Protein AF-A0A2D4KQQ1-F1 (afdb_monomer)

Solvent-accessible surface area (backbone atoms only — not comparable to full-atom values): 7089 Å² total; per-residue (Å²): 91,77,57,94,95,34,86,46,86,86,85,84,66,97,45,73,68,59,48,52,53,48,38,74,73,41,46,71,37,55,81,43,93,97,39,69,66,37,82,67,79,88,71,91,66,92,73,86,88,67,79,32,45,43,100,89,36,70,47,92,88,50,84,85,46,48,61,49,103,79,64,75,80,72,52,74,71,58,60,58,53,66,69,60,68,78,71,78,80,75,80,78,90,75,83,89,80,87,83,88,133

Radius of gyration: 23.88 Å; Cα contacts (8 Å, |Δi|>4): 62; chains: 1; bounding box: 63×69×38 Å

Foldseek 3Di:
DADPNDDDDDDDDPDVVVLVVCCVVQQQHAPDVPDRGDHDDDDPDPDDDDQADEPRDHDPVCPQHHNDPPDDRCPPVNVVVVVPVVPPPDDDPDDDDDDDD

Organism: NCBI:txid1970185

Sequence (101 aa):
FTKNNQFQALLQYGDPVNAQQAKLALDGQNIYNACCTLRIDFSKLVNLNVKYNNDKSRDYTRPDLPSGDGQPALDPAIAAAFAKETSLLGLPVAAVPGALS

Secondary structure (DSSP, 8-state):
-EETTEE------SSHHHHHHHHHHHTT-EEETTEEE------S-SS------BTTB--SS-TTS-SSTT-----HHHHHHHTTTT-------PPP-----

Mean predicted aligned error: 13.95 Å

InterPro domains:
  IPR012677 Nucleotide-binding alpha-beta plait domain superfamily [G3DSA:3.30.70.330] (1-70)
  IPR035979 RNA-b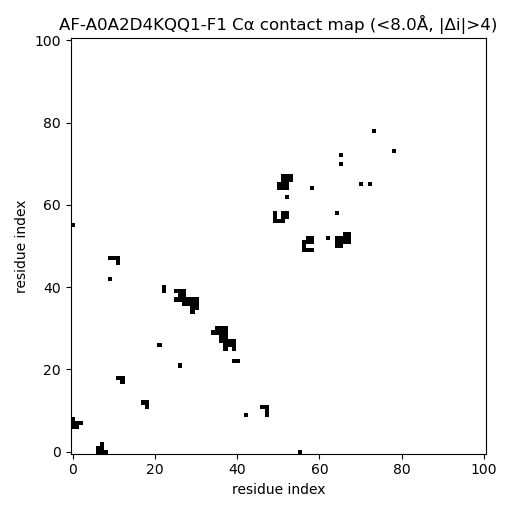inding domain superfamily [SSF54928] (2-67)

Nearest PDB structures (foldseek):
  3zzy-assembly2_B  TM=9.909E-01  e=9.561E-08  Homo sapiens

Structure (mmCIF, N/CA/C/O backbone):
data_AF-A0A2D4KQQ1-F1
#
_entry.id   AF-A0A2D4KQQ1-F1
#
loop_
_atom_site.group_PDB
_atom_site.id
_atom_site.type_symbol
_atom_site.label_atom_id
_atom_site.label_alt_id
_atom_site.label_comp_id
_atom_site.label_asym_id
_atom_site.label_entity_id
_atom_site.label_seq_id
_atom_site.pdbx_PDB_ins_code
_atom_site.Cartn_x
_atom_site.Cartn_y
_atom_site.Cartn_z
_atom_site.occupancy
_atom_site.B_iso_or_equiv
_atom_site.auth_seq_id
_atom_site.auth_comp_id
_atom_site.auth_asym_id
_atom_site.auth_atom_id
_atom_site.pdbx_PDB_model_num
ATOM 1 N N . PHE A 1 1 ? 5.886 6.978 -0.541 1.00 89.75 1 PHE A N 1
ATOM 2 C CA . PHE A 1 1 ? 6.099 8.432 -0.728 1.00 89.75 1 PHE A CA 1
ATOM 3 C C . PHE A 1 1 ? 5.588 9.166 0.502 1.00 89.75 1 PHE A C 1
ATOM 5 O O . PHE A 1 1 ? 4.752 8.622 1.209 1.00 89.75 1 PHE A O 1
ATOM 12 N N . THR A 1 2 ? 6.078 10.374 0.775 1.00 91.75 2 THR A N 1
ATOM 13 C CA . THR A 1 2 ? 5.585 11.175 1.906 1.00 91.75 2 THR A CA 1
ATOM 14 C C . THR A 1 2 ? 4.679 12.274 1.382 1.00 91.75 2 THR A C 1
ATOM 16 O O . THR A 1 2 ? 5.059 12.998 0.464 1.00 91.75 2 THR A O 1
ATOM 19 N N . LYS A 1 3 ? 3.480 12.398 1.944 1.00 91.69 3 LYS A N 1
ATOM 20 C CA . LYS A 1 3 ? 2.534 13.469 1.617 1.00 91.69 3 LYS A CA 1
ATOM 21 C C . LYS A 1 3 ? 1.791 13.873 2.887 1.00 91.69 3 LYS A C 1
ATOM 23 O O . LYS A 1 3 ? 1.428 13.010 3.680 1.00 91.69 3 LYS A O 1
ATOM 28 N N . ASN A 1 4 ? 1.611 15.179 3.095 1.00 92.00 4 ASN A N 1
ATOM 29 C CA . ASN A 1 4 ? 1.020 15.752 4.314 1.00 92.00 4 ASN A CA 1
ATOM 30 C C . ASN A 1 4 ? 1.694 15.248 5.607 1.00 92.00 4 ASN A C 1
ATOM 32 O O . ASN A 1 4 ? 1.015 14.878 6.557 1.00 92.00 4 ASN A O 1
ATOM 36 N N . ASN A 1 5 ? 3.029 15.159 5.613 1.00 92.31 5 ASN A N 1
ATOM 37 C CA . ASN A 1 5 ? 3.822 14.601 6.719 1.00 92.31 5 ASN A CA 1
ATOM 38 C C . ASN A 1 5 ? 3.473 13.149 7.109 1.00 92.31 5 ASN A C 1
ATOM 40 O O . ASN A 1 5 ? 3.829 12.700 8.194 1.00 92.31 5 ASN A O 1
ATOM 44 N N . GLN A 1 6 ? 2.832 12.390 6.217 1.00 93.38 6 GLN A N 1
ATOM 45 C CA . GLN A 1 6 ? 2.520 10.978 6.421 1.00 93.38 6 GLN A CA 1
ATOM 46 C C . GLN A 1 6 ? 3.215 10.104 5.384 1.00 93.38 6 GLN A C 1
ATOM 48 O O . GLN A 1 6 ? 3.305 10.462 4.205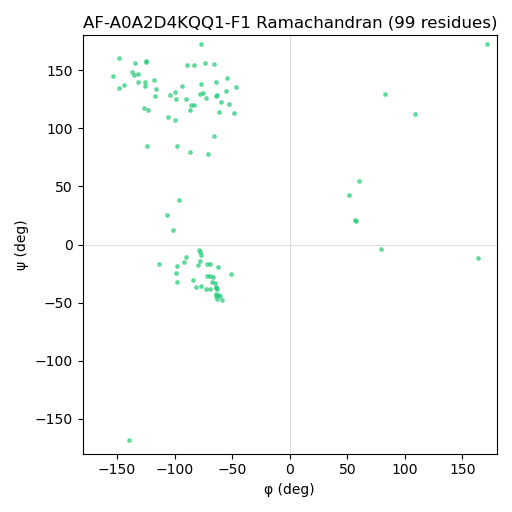 1.00 93.38 6 GLN A O 1
ATOM 53 N N . PHE A 1 7 ? 3.684 8.939 5.830 1.00 95.25 7 PHE A N 1
ATOM 54 C CA . PHE A 1 7 ? 4.151 7.888 4.940 1.00 95.25 7 PHE A CA 1
ATOM 55 C C . PHE A 1 7 ? 2.953 7.238 4.248 1.00 95.25 7 PHE A C 1
ATOM 57 O O . PHE A 1 7 ? 2.007 6.804 4.898 1.00 95.25 7 PHE A O 1
ATOM 64 N N . GLN A 1 8 ? 2.999 7.192 2.922 1.00 96.19 8 GLN A N 1
ATOM 65 C CA . GLN A 1 8 ? 1.935 6.664 2.079 1.00 96.19 8 GLN A CA 1
ATOM 66 C C . GLN A 1 8 ? 2.518 5.702 1.047 1.00 96.19 8 GLN A C 1
ATOM 68 O O . GLN A 1 8 ? 3.633 5.888 0.542 1.00 96.19 8 GLN A O 1
ATOM 73 N N . ALA A 1 9 ? 1.739 4.687 0.699 1.00 96.31 9 ALA A N 1
ATOM 74 C CA . ALA A 1 9 ? 2.076 3.709 -0.319 1.00 96.31 9 ALA A CA 1
ATOM 75 C C . ALA A 1 9 ? 0.874 3.480 -1.237 1.00 96.31 9 ALA A C 1
ATOM 77 O O . ALA A 1 9 ? -0.271 3.720 -0.860 1.00 96.31 9 ALA A O 1
ATOM 78 N N . LEU A 1 10 ? 1.158 3.025 -2.452 1.00 97.12 10 LEU A N 1
ATOM 79 C CA . LEU A 1 10 ? 0.160 2.505 -3.375 1.00 97.12 10 LEU A CA 1
ATOM 80 C C . LEU A 1 10 ? 0.479 1.032 -3.600 1.00 97.12 10 LEU A C 1
ATOM 82 O O . LEU A 1 10 ? 1.637 0.684 -3.824 1.00 97.12 10 LEU A O 1
ATOM 86 N N . LEU A 1 11 ? -0.546 0.192 -3.535 1.00 96.81 11 LEU A N 1
ATOM 87 C CA . LEU A 1 11 ? -0.456 -1.242 -3.774 1.00 96.81 11 LEU A CA 1
ATOM 88 C C . LEU A 1 11 ? -1.572 -1.638 -4.738 1.00 96.81 11 LEU A C 1
ATOM 90 O O . LEU A 1 11 ? -2.691 -1.135 -4.630 1.00 96.81 11 LEU A O 1
ATOM 94 N N . GLN A 1 12 ? -1.259 -2.524 -5.678 1.00 96.75 12 GLN A N 1
ATOM 95 C CA . GLN A 1 12 ? -2.211 -3.051 -6.648 1.00 96.75 12 GLN A CA 1
ATOM 96 C C . GLN A 1 12 ? -2.353 -4.559 -6.451 1.00 96.75 12 GLN A C 1
ATOM 98 O O . GLN A 1 12 ? -1.358 -5.279 -6.414 1.00 96.75 12 GLN A O 1
ATOM 103 N N . TYR A 1 13 ? -3.596 -5.018 -6.320 1.00 96.81 13 TYR A N 1
ATOM 104 C CA . TYR A 1 13 ? -3.941 -6.438 -6.339 1.00 96.81 13 TYR A CA 1
ATOM 105 C C . TYR A 1 13 ? -4.228 -6.892 -7.772 1.00 96.81 13 TYR A C 1
ATOM 107 O O . TYR A 1 13 ? -4.649 -6.085 -8.600 1.00 96.81 13 TYR A O 1
ATOM 115 N N . GLY A 1 14 ? -4.044 -8.189 -8.040 1.00 94.44 14 GLY A N 1
ATOM 116 C CA . GLY A 1 14 ? -4.468 -8.799 -9.305 1.00 94.44 14 GLY A CA 1
ATOM 117 C C . GLY A 1 14 ? -5.988 -8.785 -9.486 1.00 94.44 14 GLY A C 1
ATOM 118 O O . GLY A 1 14 ? -6.468 -8.568 -10.593 1.00 94.44 14 GLY A O 1
ATOM 119 N N . ASP A 1 15 ? -6.731 -8.910 -8.380 1.00 94.75 15 ASP A N 1
ATOM 120 C CA . ASP A 1 15 ? -8.193 -8.953 -8.371 1.00 94.75 15 ASP A CA 1
ATOM 121 C C . ASP A 1 15 ? -8.794 -7.897 -7.430 1.00 94.75 15 ASP A C 1
ATOM 123 O O . ASP A 1 15 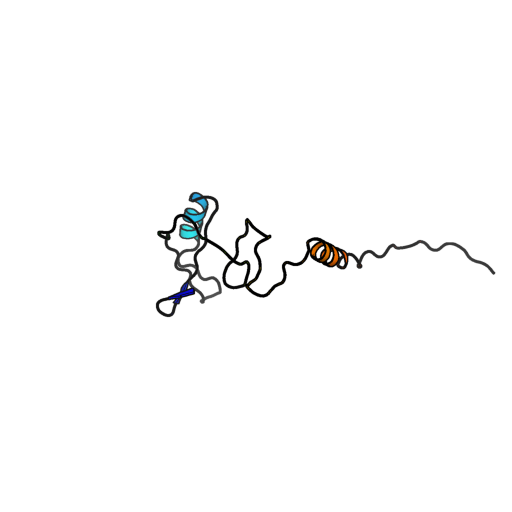? -8.319 -7.725 -6.298 1.00 94.75 15 ASP A O 1
ATOM 127 N N . PRO A 1 16 ? -9.893 -7.229 -7.828 1.00 93.94 16 PRO A N 1
ATOM 128 C CA . PRO A 1 16 ? -10.545 -6.213 -7.001 1.00 93.94 16 PRO A CA 1
ATOM 129 C C . PRO A 1 16 ? -11.172 -6.793 -5.724 1.00 93.94 16 PRO A C 1
ATOM 131 O O . PRO A 1 16 ? -11.246 -6.098 -4.711 1.00 93.94 16 PRO A O 1
ATOM 134 N N . VAL A 1 17 ? -11.582 -8.065 -5.739 1.00 96.88 17 VAL A N 1
ATOM 135 C CA . VAL A 1 17 ? -12.171 -8.750 -4.574 1.00 96.88 17 VAL A CA 1
ATOM 136 C C . VAL A 1 17 ? -11.152 -8.863 -3.437 1.00 96.88 17 VAL A C 1
ATOM 138 O O . VAL A 1 17 ? -11.456 -8.522 -2.294 1.00 96.88 17 VAL A O 1
ATOM 141 N N . ASN A 1 18 ? -9.909 -9.237 -3.757 1.00 97.00 18 ASN A N 1
ATOM 142 C CA . ASN A 1 18 ? -8.825 -9.317 -2.775 1.00 97.00 18 ASN A CA 1
ATOM 143 C C . ASN A 1 18 ? -8.510 -7.939 -2.174 1.00 97.00 18 ASN A C 1
ATOM 145 O O . ASN A 1 18 ? -8.292 -7.828 -0.968 1.00 97.00 18 ASN A O 1
ATOM 149 N N . ALA A 1 19 ? -8.563 -6.875 -2.984 1.00 96.25 19 ALA A N 1
ATOM 150 C CA . ALA A 1 19 ? -8.382 -5.508 -2.499 1.00 96.25 19 ALA A CA 1
ATOM 151 C C . ALA A 1 19 ? -9.488 -5.082 -1.518 1.00 96.25 19 ALA A C 1
ATOM 153 O O . ALA A 1 19 ? -9.201 -4.477 -0.484 1.00 96.25 19 ALA A O 1
ATOM 154 N N . GLN A 1 20 ? -10.748 -5.416 -1.818 1.00 97.31 20 GLN A N 1
ATOM 155 C CA . GLN A 1 20 ? -11.881 -5.136 -0.932 1.00 97.31 20 GLN A CA 1
ATOM 156 C C . GLN A 1 20 ? -11.750 -5.877 0.399 1.00 97.31 20 GLN A C 1
ATOM 158 O O . GLN A 1 20 ? -11.887 -5.263 1.458 1.00 97.31 20 GLN A O 1
ATOM 163 N N . GLN A 1 21 ? -11.431 -7.171 0.355 1.00 97.94 21 GLN A N 1
ATOM 164 C CA . GLN A 1 21 ? -11.247 -7.978 1.557 1.00 97.94 21 GLN A CA 1
ATOM 165 C C . GLN A 1 21 ? -10.083 -7.463 2.413 1.00 97.94 21 GLN A C 1
ATOM 167 O O . GLN A 1 21 ? -10.230 -7.326 3.627 1.00 97.94 21 GLN A O 1
ATOM 172 N N . ALA A 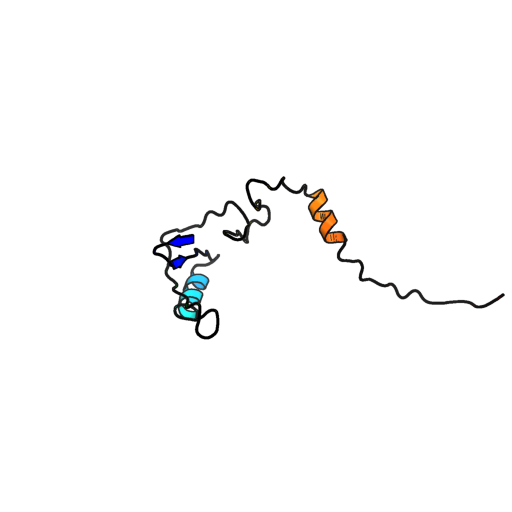1 22 ? -8.953 -7.114 1.791 1.00 97.69 22 ALA A N 1
ATOM 173 C CA . ALA A 1 22 ? -7.809 -6.545 2.494 1.00 97.69 22 ALA A CA 1
ATOM 174 C C . ALA A 1 22 ? -8.161 -5.222 3.188 1.00 97.69 22 ALA A C 1
ATOM 176 O O . ALA A 1 22 ? -7.817 -5.040 4.352 1.00 97.69 22 ALA A O 1
ATOM 177 N N . LYS A 1 23 ? -8.892 -4.321 2.517 1.00 97.12 23 LYS A N 1
ATOM 178 C CA . LYS A 1 23 ? -9.364 -3.073 3.134 1.00 97.12 23 LYS A CA 1
ATOM 179 C C . LYS A 1 23 ? -10.240 -3.352 4.357 1.00 97.12 23 LYS A C 1
ATOM 181 O O . LYS A 1 23 ? -10.012 -2.754 5.398 1.00 97.12 23 LYS A O 1
ATOM 186 N N . LEU A 1 24 ? -11.218 -4.254 4.249 1.00 97.50 24 LEU A N 1
ATOM 187 C CA . LEU A 1 24 ? -12.123 -4.575 5.361 1.00 97.50 24 LEU A CA 1
ATOM 188 C C . LEU A 1 24 ? -11.398 -5.199 6.560 1.00 97.50 24 LEU A C 1
ATOM 190 O O . LEU A 1 24 ? -11.767 -4.932 7.698 1.00 97.50 24 LEU A O 1
ATOM 194 N N . ALA A 1 25 ? -10.385 -6.030 6.309 1.00 97.50 25 ALA A N 1
ATOM 195 C CA . ALA A 1 25 ? -9.662 -6.738 7.360 1.00 97.50 25 ALA A CA 1
ATOM 196 C C . ALA A 1 25 ? -8.542 -5.911 8.011 1.00 97.50 25 ALA A C 1
ATOM 198 O O . ALA A 1 25 ? -8.215 -6.149 9.172 1.00 97.50 25 ALA A O 1
ATOM 199 N N . LEU A 1 26 ? -7.917 -4.994 7.265 1.00 97.69 26 LEU A N 1
ATOM 200 C CA . LEU A 1 26 ? -6.674 -4.331 7.676 1.00 97.69 26 LEU A CA 1
ATOM 201 C C . LEU A 1 26 ? -6.825 -2.829 7.939 1.00 97.69 26 LEU A C 1
ATOM 203 O O . LEU A 1 26 ? -5.942 -2.247 8.569 1.00 97.69 26 LEU A O 1
ATOM 207 N N . ASP A 1 27 ? -7.896 -2.180 7.476 1.00 97.38 27 ASP A N 1
ATOM 208 C CA . ASP A 1 27 ? -8.099 -0.758 7.759 1.00 97.38 27 ASP A CA 1
ATOM 209 C C . ASP A 1 27 ? -8.273 -0.519 9.267 1.00 97.38 27 ASP A C 1
ATOM 211 O O . ASP A 1 27 ? -9.056 -1.189 9.937 1.00 97.38 27 ASP A O 1
ATOM 215 N N . GLY A 1 28 ? -7.506 0.424 9.819 1.00 96.31 28 GLY A N 1
ATOM 216 C CA . GLY A 1 28 ? -7.473 0.715 11.254 1.00 96.31 28 GLY A CA 1
ATOM 217 C C . GLY A 1 28 ? -6.628 -0.242 12.104 1.00 96.31 28 GLY A C 1
ATOM 218 O O . GLY A 1 28 ? -6.466 0.015 13.296 1.00 96.31 28 GLY A O 1
ATOM 219 N N . GLN A 1 29 ? -6.050 -1.296 11.522 1.00 97.31 29 GLN A N 1
ATOM 220 C CA . GLN A 1 29 ? -5.209 -2.254 12.246 1.00 97.31 29 GLN A CA 1
ATOM 221 C C . GLN A 1 29 ? -3.767 -1.757 12.388 1.00 97.31 29 GLN A C 1
ATOM 223 O O . GLN A 1 29 ? -3.271 -0.987 11.569 1.00 97.31 29 GLN A O 1
ATOM 228 N N . ASN A 1 30 ? -3.063 -2.223 13.418 1.00 96.56 30 ASN A N 1
ATOM 229 C CA . ASN A 1 30 ? -1.660 -1.880 13.646 1.00 96.56 30 ASN A CA 1
ATOM 230 C C . ASN A 1 30 ? -0.722 -2.924 13.022 1.00 96.56 30 ASN A C 1
ATOM 232 O O . ASN A 1 30 ? -0.944 -4.120 13.196 1.00 96.56 30 ASN A O 1
ATOM 236 N N . ILE A 1 31 ? 0.347 -2.482 12.346 1.00 95.38 31 ILE A N 1
ATOM 237 C CA . ILE A 1 31 ? 1.392 -3.394 11.832 1.00 95.38 31 ILE A CA 1
ATOM 238 C C . ILE A 1 31 ? 2.203 -3.993 12.988 1.00 95.38 31 ILE A C 1
ATOM 240 O O . ILE A 1 31 ? 2.563 -5.167 12.962 1.00 95.38 31 ILE A O 1
ATOM 244 N N . TYR A 1 32 ? 2.473 -3.187 14.015 1.00 95.75 32 TYR A N 1
ATOM 245 C CA . TYR A 1 32 ? 3.176 -3.604 15.226 1.00 95.75 32 TYR A CA 1
ATOM 246 C C . TYR A 1 32 ? 2.327 -3.284 16.453 1.00 95.75 32 TYR A C 1
ATOM 248 O O . TYR A 1 32 ? 1.463 -2.412 16.409 1.00 95.75 32 TYR A O 1
ATOM 256 N N . ASN A 1 33 ? 2.569 -3.961 17.577 1.00 90.00 33 ASN A N 1
ATOM 257 C CA . ASN A 1 33 ? 1.818 -3.694 18.804 1.00 90.00 33 ASN A CA 1
ATOM 258 C C . ASN A 1 33 ? 1.864 -2.199 19.162 1.00 90.00 33 ASN A C 1
ATOM 260 O O . ASN A 1 33 ? 2.937 -1.628 19.339 1.00 90.00 33 ASN A O 1
ATOM 264 N N . ALA A 1 34 ? 0.679 -1.586 19.239 1.00 89.50 34 ALA A N 1
ATOM 265 C CA . ALA A 1 34 ? 0.469 -0.172 19.553 1.00 89.50 34 ALA A CA 1
ATOM 266 C C . ALA A 1 34 ? 1.180 0.853 18.631 1.00 89.50 34 ALA A C 1
ATOM 268 O O . ALA A 1 34 ? 1.350 2.003 19.032 1.00 89.50 34 ALA A O 1
ATOM 269 N N . CYS A 1 35 ? 1.579 0.489 17.402 1.00 92.50 35 CYS A N 1
ATOM 270 C CA . CYS A 1 35 ? 2.237 1.410 16.465 1.00 92.50 35 CYS A CA 1
ATOM 271 C C . CYS A 1 35 ? 1.916 1.090 14.990 1.00 92.50 35 CYS A C 1
ATOM 273 O O . CYS A 1 35 ? 1.534 -0.028 14.647 1.00 92.50 35 CYS A O 1
ATOM 275 N N . CYS A 1 36 ? 2.118 2.066 14.098 1.00 93.12 36 CYS A N 1
ATOM 276 C CA . CYS A 1 36 ? 1.952 1.915 12.647 1.00 93.12 36 CYS A CA 1
ATOM 277 C C . CYS A 1 36 ? 0.524 1.514 12.230 1.00 93.12 36 CYS A C 1
ATOM 279 O O . CYS A 1 36 ? 0.328 0.516 11.539 1.00 93.12 36 CYS A O 1
ATOM 281 N N . THR A 1 37 ? -0.476 2.287 12.655 1.00 96.00 37 THR A N 1
ATOM 282 C CA . THR A 1 37 ? -1.874 2.079 12.257 1.00 96.00 37 THR A CA 1
ATOM 283 C C . THR A 1 37 ? -2.061 2.280 10.753 1.00 96.00 37 THR A C 1
ATOM 285 O O . THR A 1 37 ? -1.699 3.322 10.201 1.00 96.00 37 THR A O 1
ATOM 288 N N . LEU A 1 38 ? -2.663 1.295 10.099 1.00 96.88 38 LEU A N 1
ATOM 289 C CA . LEU A 1 38 ? -3.002 1.318 8.686 1.00 96.88 38 LEU A CA 1
ATOM 290 C C . LEU A 1 38 ? -4.246 2.176 8.441 1.00 96.88 38 LEU A C 1
ATOM 292 O O . LEU A 1 38 ? -5.234 2.104 9.172 1.00 96.88 38 LEU A O 1
ATOM 296 N N . ARG A 1 39 ? -4.196 2.971 7.373 1.00 96.56 39 ARG A N 1
ATOM 297 C CA . ARG A 1 39 ? -5.344 3.677 6.795 1.00 96.56 39 ARG A CA 1
ATOM 298 C C . ARG A 1 39 ? -5.408 3.316 5.324 1.00 96.56 39 ARG A C 1
ATOM 300 O O . ARG A 1 39 ? -4.444 3.565 4.598 1.00 96.56 39 ARG A O 1
ATOM 307 N N . ILE A 1 40 ? -6.490 2.664 4.915 1.00 97.62 40 ILE A N 1
ATOM 308 C CA . ILE A 1 40 ? -6.604 2.046 3.595 1.00 97.62 40 ILE A CA 1
ATOM 309 C C . ILE A 1 40 ? -7.816 2.617 2.868 1.00 97.62 40 ILE A C 1
ATOM 311 O O . ILE A 1 40 ? -8.960 2.361 3.234 1.00 97.62 40 ILE A O 1
ATOM 315 N N . ASP A 1 41 ? -7.547 3.311 1.767 1.00 96.69 41 ASP A N 1
ATOM 316 C CA . ASP A 1 41 ? -8.547 3.868 0.862 1.00 96.69 41 ASP A CA 1
ATOM 317 C C . ASP A 1 41 ? -8.310 3.393 -0.574 1.00 96.69 41 ASP A C 1
ATOM 319 O O . ASP A 1 41 ? -7.194 3.033 -0.962 1.00 96.69 41 ASP A O 1
ATOM 323 N N . PHE A 1 42 ? -9.365 3.413 -1.390 1.00 96.56 42 PHE A N 1
ATOM 324 C CA . PHE A 1 42 ? -9.238 3.109 -2.812 1.00 96.56 42 PHE A CA 1
ATOM 325 C C . PHE A 1 42 ? -8.601 4.280 -3.563 1.00 96.56 42 PHE A C 1
ATOM 327 O O . PHE A 1 42 ? -9.026 5.432 -3.451 1.00 96.56 42 PHE A O 1
ATOM 334 N N . SER A 1 43 ? -7.585 3.972 -4.366 1.00 95.12 43 SER A N 1
ATOM 335 C CA . SER A 1 43 ? -6.964 4.946 -5.260 1.00 95.12 43 SER A CA 1
ATOM 336 C C . SER A 1 43 ? -7.868 5.261 -6.454 1.00 95.12 43 SER A C 1
ATOM 338 O O . SER A 1 43 ? -8.679 4.441 -6.877 1.00 95.12 43 SER A O 1
ATOM 340 N N . LYS A 1 44 ? -7.676 6.444 -7.050 1.00 93.94 44 LYS A N 1
ATOM 341 C CA . LYS A 1 44 ? -8.268 6.800 -8.353 1.00 93.94 44 LYS A CA 1
ATOM 342 C C . LYS A 1 44 ? -7.516 6.175 -9.534 1.00 93.94 44 LYS A C 1
ATOM 344 O O . LYS A 1 44 ? -7.998 6.222 -10.661 1.00 93.94 44 LYS A O 1
ATOM 349 N N . LEU A 1 45 ? -6.312 5.657 -9.294 1.00 94.00 45 LEU A N 1
ATOM 350 C CA . LEU A 1 45 ? -5.491 5.014 -10.314 1.00 94.00 45 LEU A CA 1
ATOM 351 C C . LEU A 1 45 ? -6.009 3.601 -10.576 1.00 94.00 45 LEU A C 1
ATOM 353 O O . LEU A 1 45 ? -6.158 2.821 -9.640 1.00 94.00 45 LEU A O 1
ATOM 357 N N . VAL A 1 46 ? -6.220 3.272 -11.850 1.00 91.88 46 VAL A N 1
ATOM 358 C CA . VAL A 1 46 ? -6.593 1.913 -12.276 1.00 91.88 46 VAL A CA 1
ATOM 359 C C . VAL A 1 46 ? -5.375 0.984 -12.274 1.00 91.88 46 VAL A C 1
ATOM 361 O O . VAL A 1 46 ? -5.499 -0.185 -11.934 1.00 91.88 46 VAL A O 1
ATOM 364 N N . ASN A 1 47 ? -4.196 1.510 -12.624 1.00 92.38 47 ASN A N 1
ATOM 365 C CA . ASN A 1 47 ? -2.943 0.759 -12.687 1.00 92.38 47 ASN A CA 1
ATOM 366 C C . ASN A 1 47 ? -1.783 1.549 -12.075 1.00 92.38 47 ASN A C 1
ATOM 368 O O . ASN A 1 47 ? -1.738 2.780 -12.168 1.00 92.38 47 ASN A O 1
ATOM 372 N N . LEU A 1 48 ? -0.827 0.830 -11.487 1.00 95.38 48 LEU A N 1
ATOM 373 C CA . LEU A 1 48 ? 0.430 1.366 -10.982 1.00 95.38 48 LEU A CA 1
ATOM 374 C C . LEU A 1 48 ? 1.551 1.101 -11.982 1.00 95.38 48 LEU A C 1
ATOM 376 O O . LEU A 1 48 ? 1.752 -0.019 -12.439 1.00 95.38 48 LEU A O 1
ATOM 380 N N . ASN A 1 49 ? 2.318 2.142 -12.295 1.00 94.44 49 ASN A N 1
ATOM 381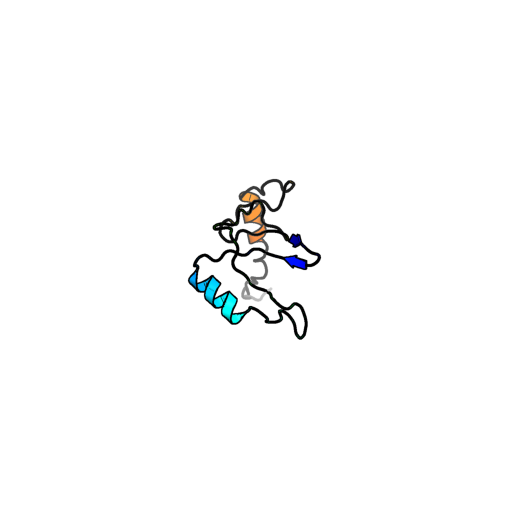 C CA . ASN A 1 49 ? 3.482 2.017 -13.157 1.00 94.44 49 ASN A CA 1
ATOM 382 C C . ASN A 1 49 ? 4.762 1.946 -12.317 1.00 94.44 49 ASN A C 1
ATOM 384 O O . ASN A 1 49 ? 5.231 2.968 -11.808 1.00 94.44 49 ASN A O 1
ATOM 388 N N . VAL A 1 50 ? 5.359 0.759 -12.234 1.00 95.38 50 VAL A N 1
ATOM 389 C CA . VAL A 1 50 ? 6.657 0.537 -11.586 1.00 95.38 50 VAL A CA 1
ATOM 390 C C . VAL A 1 50 ? 7.757 0.493 -12.646 1.00 95.38 50 VAL A C 1
ATOM 392 O O . VAL A 1 50 ? 7.680 -0.269 -13.610 1.00 95.38 50 VAL A O 1
ATOM 395 N N . LYS A 1 51 ? 8.772 1.348 -12.477 1.00 94.00 51 LYS A N 1
ATOM 396 C CA . LYS A 1 51 ? 9.935 1.433 -13.379 1.00 94.00 51 LYS A CA 1
ATOM 397 C C . LYS A 1 51 ? 11.146 0.655 -12.867 1.00 94.00 51 LYS A C 1
ATOM 399 O O . LYS A 1 51 ? 11.911 0.144 -13.673 1.00 94.00 51 LYS A O 1
ATOM 404 N N . TYR A 1 52 ? 11.299 0.579 -11.546 1.00 95.19 52 TYR A N 1
ATOM 405 C CA . TYR A 1 52 ? 12.454 -0.025 -10.890 1.00 95.19 52 TYR A CA 1
ATOM 406 C C . TYR A 1 52 ? 12.012 -0.917 -9.733 1.00 95.19 52 TYR A C 1
ATOM 408 O O . TYR A 1 52 ? 11.054 -0.585 -9.031 1.00 95.19 52 TYR A O 1
ATOM 416 N N . ASN A 1 53 ? 12.744 -2.004 -9.508 1.00 95.25 53 ASN A N 1
ATOM 417 C CA . ASN A 1 53 ? 12.544 -2.927 -8.395 1.00 95.25 53 ASN A CA 1
ATOM 418 C C . ASN A 1 53 ? 13.525 -2.618 -7.253 1.00 95.25 53 ASN A C 1
ATOM 420 O O . ASN A 1 53 ? 14.557 -3.270 -7.126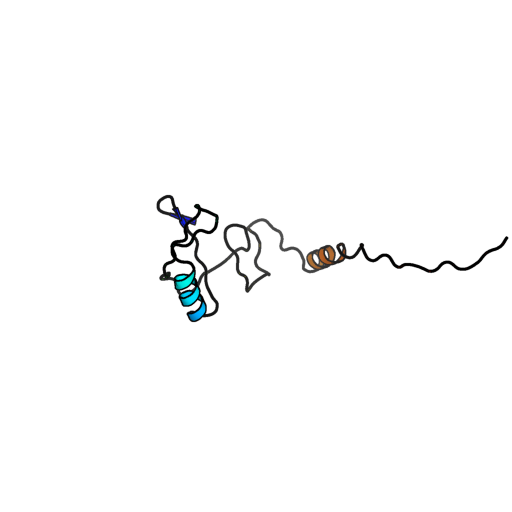 1.00 95.25 53 ASN A O 1
ATOM 424 N N . ASN A 1 54 ? 13.185 -1.677 -6.374 1.00 94.31 54 ASN A N 1
ATOM 425 C CA . ASN A 1 54 ? 14.011 -1.243 -5.239 1.00 94.31 54 ASN A CA 1
ATOM 426 C C . ASN A 1 54 ? 13.182 -0.989 -3.967 1.00 94.31 54 ASN A C 1
ATOM 428 O O . ASN A 1 54 ? 12.004 -1.331 -3.905 1.00 94.31 54 ASN A O 1
ATOM 432 N N . ASP A 1 55 ? 13.785 -0.369 -2.950 1.00 92.88 55 ASP A N 1
ATOM 433 C CA . ASP A 1 55 ? 13.137 -0.111 -1.655 1.00 92.88 55 ASP A CA 1
ATOM 434 C C . ASP A 1 55 ? 11.904 0.804 -1.744 1.00 92.88 55 ASP A C 1
ATOM 436 O O . ASP A 1 55 ? 11.078 0.837 -0.832 1.00 92.88 55 ASP A O 1
ATOM 440 N N . LYS A 1 56 ? 11.766 1.581 -2.827 1.00 92.38 56 LYS A N 1
ATOM 441 C CA . LYS A 1 56 ? 10.660 2.533 -3.009 1.00 92.38 56 LYS A CA 1
ATOM 442 C C . LYS A 1 56 ? 9.533 1.993 -3.884 1.00 92.38 56 LYS A C 1
ATOM 444 O O . LYS A 1 56 ? 8.411 2.489 -3.771 1.00 92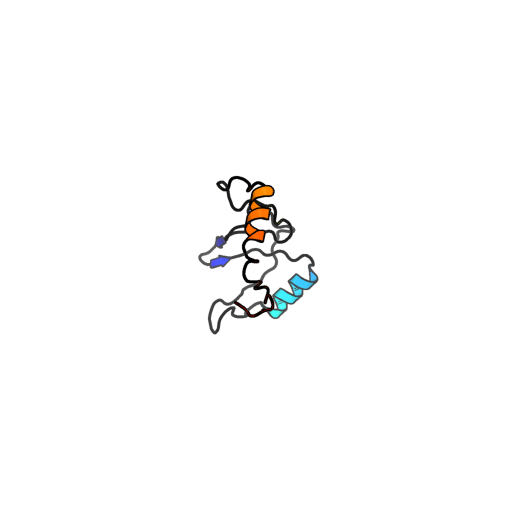.38 56 LYS A O 1
ATOM 449 N N . SER A 1 57 ? 9.813 1.035 -4.765 1.00 95.50 57 SER A N 1
ATOM 450 C CA . SER A 1 57 ? 8.829 0.443 -5.672 1.00 95.50 57 SER A CA 1
ATOM 451 C C . SER A 1 57 ? 9.213 -0.974 -6.071 1.00 95.50 57 SER A C 1
ATOM 453 O O . SER A 1 57 ? 10.388 -1.267 -6.272 1.00 95.50 57 SER A O 1
ATOM 455 N N . ARG A 1 58 ? 8.219 -1.845 -6.247 1.00 96.44 58 ARG A N 1
ATOM 456 C CA . ARG A 1 58 ? 8.440 -3.218 -6.697 1.00 96.44 58 ARG A CA 1
ATOM 457 C C . ARG A 1 58 ? 7.268 -3.724 -7.533 1.00 96.44 58 ARG A C 1
ATOM 459 O O . ARG A 1 58 ? 6.115 -3.525 -7.161 1.00 96.44 58 ARG A O 1
ATOM 466 N N . ASP A 1 59 ? 7.589 -4.359 -8.654 1.00 96.44 59 ASP A N 1
ATOM 467 C CA . ASP A 1 59 ? 6.683 -5.079 -9.542 1.00 96.44 59 ASP A CA 1
ATOM 468 C C . ASP A 1 59 ? 6.919 -6.579 -9.344 1.00 96.44 59 ASP A C 1
ATOM 470 O O . ASP A 1 59 ? 7.967 -7.113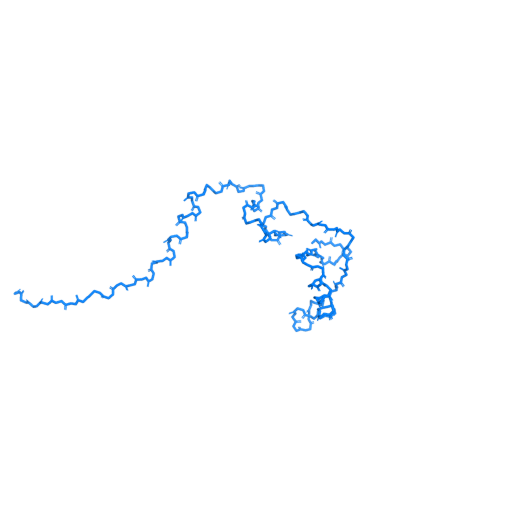 -9.710 1.00 96.44 59 ASP A O 1
ATOM 474 N N . TYR A 1 60 ? 5.953 -7.264 -8.738 1.00 95.56 60 TYR A N 1
ATOM 475 C CA . TYR A 1 60 ? 6.053 -8.702 -8.473 1.00 95.56 60 TYR A CA 1
ATOM 476 C C . TYR A 1 60 ? 5.771 -9.569 -9.710 1.00 95.56 60 TYR A C 1
ATOM 478 O O . TYR A 1 60 ? 5.954 -10.780 -9.649 1.00 95.56 60 TYR A O 1
ATOM 486 N N . THR A 1 61 ? 5.344 -8.969 -10.826 1.00 95.31 61 THR A N 1
ATOM 487 C CA . THR A 1 61 ? 5.079 -9.676 -12.090 1.00 95.31 61 THR A CA 1
ATOM 488 C C . THR A 1 61 ? 6.237 -9.577 -13.081 1.00 95.31 61 THR A C 1
ATOM 490 O O . THR A 1 61 ? 6.332 -10.399 -13.990 1.00 95.31 61 THR A O 1
ATOM 493 N N . ARG A 1 62 ? 7.138 -8.603 -12.890 1.00 93.38 62 ARG A N 1
ATOM 494 C CA . ARG A 1 62 ? 8.315 -8.361 -13.737 1.00 93.38 62 ARG A CA 1
ATOM 495 C C . ARG A 1 62 ? 9.605 -8.373 -12.913 1.00 93.38 62 ARG A C 1
ATOM 497 O O . ARG A 1 62 ? 10.067 -7.315 -12.469 1.00 93.38 62 ARG A O 1
ATOM 504 N N . PRO A 1 63 ? 10.190 -9.560 -12.664 1.00 91.75 63 PRO A N 1
ATOM 505 C CA . PRO A 1 63 ? 11.442 -9.683 -11.916 1.00 91.75 63 PRO A CA 1
ATOM 506 C C . PRO A 1 63 ? 12.654 -9.128 -12.682 1.00 91.75 63 PRO A C 1
ATOM 508 O O . PRO A 1 63 ? 13.684 -8.860 -12.075 1.00 91.75 63 PRO A O 1
ATOM 511 N N . ASP A 1 64 ? 12.519 -8.935 -13.993 1.00 91.06 64 ASP A N 1
ATOM 512 C CA . ASP A 1 64 ? 13.523 -8.427 -14.928 1.00 91.06 64 ASP A CA 1
ATOM 513 C C . ASP A 1 64 ? 13.734 -6.904 -14.862 1.00 91.06 64 ASP A C 1
ATOM 515 O O . ASP A 1 64 ? 14.686 -6.391 -15.453 1.00 91.06 64 ASP A O 1
ATOM 519 N N . LEU A 1 65 ? 12.888 -6.162 -14.134 1.00 91.94 65 LEU A N 1
ATOM 520 C CA . LEU A 1 65 ? 13.070 -4.717 -13.992 1.00 91.94 65 LEU A CA 1
ATOM 521 C C . LEU A 1 65 ? 14.375 -4.373 -13.255 1.00 91.94 65 LEU A C 1
ATOM 523 O O . LEU A 1 65 ? 14.683 -4.978 -12.223 1.00 91.94 65 LEU A O 1
ATOM 527 N N . PRO A 1 66 ? 15.096 -3.331 -13.705 1.00 92.12 66 PRO A N 1
ATOM 528 C CA . PRO A 1 66 ? 16.327 -2.893 -13.062 1.00 92.12 66 PRO A CA 1
ATOM 529 C C . PRO A 1 66 ? 16.067 -2.345 -11.653 1.00 92.12 66 PRO A C 1
ATOM 531 O O . PRO A 1 66 ? 14.990 -1.829 -11.347 1.00 92.12 66 PRO A O 1
ATOM 534 N N . SER A 1 67 ? 17.080 -2.382 -10.789 1.00 88.69 67 SER A N 1
ATOM 535 C CA . SER A 1 67 ? 16.985 -1.822 -9.431 1.00 88.69 67 SER A CA 1
ATOM 536 C C . SER A 1 67 ? 17.160 -0.289 -9.390 1.00 88.69 67 SER A C 1
ATOM 538 O O . SER A 1 67 ? 16.725 0.355 -8.434 1.00 88.69 67 SER A O 1
ATOM 540 N N . GLY A 1 68 ? 17.721 0.332 -10.435 1.00 84.00 68 GLY A N 1
ATOM 541 C CA . GLY A 1 68 ? 17.899 1.787 -10.542 1.00 84.00 68 GLY A CA 1
ATOM 542 C C . GLY A 1 68 ? 18.758 2.205 -11.739 1.00 84.00 68 GLY A C 1
ATOM 543 O O . GLY A 1 68 ? 19.357 1.355 -12.400 1.00 84.00 68 GLY A O 1
ATOM 544 N N . ASP A 1 69 ? 18.837 3.514 -11.997 1.00 68.06 69 ASP A N 1
ATOM 545 C CA . ASP A 1 69 ? 19.736 4.116 -12.994 1.00 68.06 69 ASP A CA 1
ATOM 546 C C . ASP A 1 69 ? 21.193 4.021 -12.505 1.00 68.06 69 ASP A C 1
ATOM 548 O O . ASP A 1 69 ? 21.746 4.965 -11.944 1.00 68.06 69 ASP A O 1
ATOM 552 N N . GLY A 1 70 ? 21.804 2.843 -12.618 1.00 60.56 70 GLY A N 1
ATOM 553 C CA . GLY A 1 70 ? 23.180 2.635 -12.157 1.00 60.56 70 GLY A CA 1
ATOM 554 C C . GLY A 1 70 ? 23.619 1.185 -11.990 1.00 60.56 70 GLY A C 1
ATOM 555 O O . GLY A 1 70 ? 24.815 0.940 -11.854 1.00 60.56 70 GLY A O 1
ATOM 556 N N . GLN A 1 71 ? 22.702 0.212 -12.036 1.00 52.34 71 GLN A N 1
ATOM 557 C CA . GLN A 1 71 ? 23.106 -1.180 -12.216 1.00 52.34 71 GLN A CA 1
ATOM 558 C C . GLN A 1 71 ? 23.321 -1.434 -13.714 1.00 52.34 71 GLN A C 1
ATOM 560 O O . GLN A 1 71 ? 22.356 -1.301 -14.473 1.00 52.34 71 GLN A O 1
ATOM 565 N N . PRO A 1 72 ? 24.523 -1.838 -14.169 1.00 52.16 72 PRO A N 1
ATOM 566 C CA . PRO A 1 72 ? 24.606 -2.532 -15.443 1.00 52.16 72 PRO A CA 1
ATOM 567 C C . PRO A 1 72 ? 23.668 -3.736 -15.346 1.00 52.16 72 PRO A C 1
ATOM 569 O O . PRO A 1 72 ? 23.663 -4.426 -14.322 1.00 52.16 72 PRO A O 1
ATOM 572 N N . ALA A 1 73 ? 22.824 -3.932 -16.362 1.00 54.47 73 ALA A N 1
ATOM 573 C CA . ALA A 1 73 ? 22.010 -5.132 -16.469 1.00 54.47 73 ALA A CA 1
ATOM 574 C C . ALA A 1 73 ? 22.945 -6.321 -16.237 1.00 54.47 73 ALA A C 1
ATOM 576 O O . ALA A 1 73 ? 23.903 -6.502 -16.987 1.00 54.47 73 ALA A O 1
ATOM 577 N N . LEU A 1 74 ? 22.750 -7.046 -15.134 1.00 55.97 74 LEU A N 1
ATOM 578 C CA . LEU A 1 74 ? 23.552 -8.227 -14.871 1.00 55.97 74 LEU A CA 1
ATOM 579 C C . LEU A 1 74 ? 23.256 -9.176 -16.022 1.00 55.97 74 LEU A C 1
ATOM 581 O O . LEU A 1 74 ? 22.112 -9.604 -16.183 1.00 55.97 74 LEU A O 1
ATOM 585 N N . ASP A 1 75 ? 24.274 -9.440 -16.840 1.00 59.19 75 ASP A N 1
ATOM 586 C CA . ASP A 1 75 ? 24.179 -10.405 -17.922 1.00 59.19 75 ASP A CA 1
ATOM 587 C C . ASP A 1 75 ? 23.524 -11.684 -17.375 1.00 59.19 75 ASP A C 1
ATOM 589 O O . ASP A 1 75 ? 23.911 -12.146 -16.292 1.00 59.19 75 ASP A O 1
ATOM 593 N N . PRO A 1 76 ? 22.558 -12.291 -18.087 1.00 57.84 76 PRO A N 1
ATOM 594 C CA . PRO A 1 76 ? 21.894 -13.520 -17.649 1.00 57.84 76 PRO A CA 1
ATOM 595 C C . PRO A 1 76 ? 22.877 -14.637 -17.250 1.00 57.84 76 PRO A C 1
ATOM 597 O O . PRO A 1 76 ? 22.563 -15.483 -16.413 1.00 57.84 76 PRO A O 1
ATOM 600 N N . ALA A 1 77 ? 24.097 -14.608 -17.799 1.00 57.44 77 ALA A N 1
ATOM 601 C CA . ALA A 1 77 ? 25.199 -15.502 -17.453 1.00 57.44 77 ALA A CA 1
ATOM 602 C C . ALA A 1 77 ? 25.751 -15.304 -16.022 1.00 57.44 77 ALA A C 1
ATOM 604 O O . ALA A 1 77 ? 26.167 -16.272 -15.388 1.00 57.44 77 ALA A O 1
ATOM 605 N N . ILE A 1 78 ? 25.735 -14.079 -15.490 1.00 57.03 78 ILE A N 1
ATOM 606 C CA . ILE A 1 78 ? 26.260 -13.736 -14.157 1.00 57.03 78 ILE A CA 1
ATOM 607 C C . ILE A 1 78 ? 25.226 -14.081 -13.071 1.00 57.03 78 ILE A C 1
ATOM 609 O O . ILE A 1 78 ? 25.582 -14.601 -12.013 1.00 57.03 78 ILE A O 1
ATOM 613 N N . ALA A 1 79 ? 23.931 -13.884 -13.352 1.00 54.69 79 ALA A N 1
ATOM 614 C CA . ALA A 1 79 ? 22.840 -14.259 -12.444 1.00 54.69 79 ALA A CA 1
ATOM 615 C C . ALA A 1 79 ? 22.763 -15.782 -12.206 1.00 54.69 79 ALA A C 1
ATOM 617 O O . ALA A 1 79 ? 22.533 -16.230 -11.082 1.00 54.69 79 ALA A O 1
ATOM 618 N N . ALA A 1 80 ? 23.025 -16.588 -13.242 1.00 54.19 80 ALA A N 1
ATOM 619 C CA . ALA A 1 80 ? 23.079 -18.046 -13.130 1.00 54.19 80 ALA A CA 1
ATOM 620 C C . ALA A 1 80 ? 24.297 -18.553 -12.328 1.00 54.19 80 ALA A C 1
ATOM 622 O O . ALA A 1 80 ? 24.226 -19.620 -11.716 1.00 54.19 80 ALA A O 1
ATOM 623 N N . ALA A 1 81 ? 25.402 -17.798 -12.297 1.00 49.88 81 ALA A N 1
ATOM 624 C CA . ALA A 1 81 ? 26.603 -18.168 -11.549 1.00 49.88 81 ALA A CA 1
ATOM 625 C C . ALA A 1 81 ? 26.413 -18.011 -10.028 1.00 49.88 81 ALA A C 1
ATOM 627 O O . ALA A 1 81 ? 26.827 -18.883 -9.267 1.00 49.88 81 ALA A O 1
ATOM 628 N N . PHE A 1 82 ? 25.703 -16.966 -9.583 1.00 50.19 82 PHE A N 1
ATOM 629 C CA . PHE A 1 82 ? 25.470 -16.704 -8.154 1.00 50.19 82 PHE A CA 1
ATOM 630 C C . PHE A 1 82 ? 24.486 -17.689 -7.501 1.00 50.19 82 PHE A C 1
ATOM 632 O O . PHE A 1 82 ? 24.591 -17.981 -6.312 1.00 50.19 82 PHE A O 1
ATOM 639 N N . ALA A 1 83 ? 23.558 -18.261 -8.276 1.00 51.88 83 ALA A N 1
ATOM 640 C CA . ALA A 1 83 ? 22.657 -19.311 -7.795 1.00 51.88 83 ALA A CA 1
ATOM 641 C C . ALA A 1 83 ? 23.370 -20.659 -7.567 1.00 51.88 83 ALA A C 1
ATOM 643 O O . ALA A 1 83 ? 22.837 -21.532 -6.882 1.00 51.88 83 ALA A O 1
ATOM 644 N N . LYS A 1 84 ? 24.572 -20.848 -8.131 1.00 43.69 84 LYS A N 1
ATOM 645 C CA . LYS A 1 84 ? 25.273 -22.136 -8.110 1.00 43.69 84 LYS A CA 1
ATOM 646 C C . LYS A 1 84 ? 26.224 -22.311 -6.918 1.00 43.69 84 LYS A C 1
ATOM 648 O O . LYS A 1 84 ? 26.578 -23.447 -6.616 1.00 43.69 84 LYS A O 1
ATOM 653 N N . GLU A 1 85 ? 26.586 -21.245 -6.198 1.00 42.16 85 GLU A N 1
ATOM 654 C CA . GLU A 1 85 ? 27.530 -21.332 -5.065 1.00 42.16 85 GLU A CA 1
ATOM 655 C C . GLU A 1 85 ? 26.886 -21.586 -3.688 1.00 42.16 85 GLU A C 1
ATOM 657 O O . GLU A 1 85 ? 27.586 -21.958 -2.751 1.00 42.16 85 GLU A O 1
ATOM 662 N N . THR A 1 86 ? 25.558 -21.500 -3.531 1.00 39.38 86 THR A N 1
ATOM 663 C CA . THR A 1 86 ? 24.895 -21.872 -2.256 1.00 39.38 86 THR A CA 1
ATOM 664 C C . THR A 1 86 ? 24.719 -23.392 -2.079 1.00 39.38 86 THR A C 1
ATOM 666 O O . THR A 1 86 ? 24.338 -23.857 -1.008 1.00 39.38 86 THR A O 1
ATOM 669 N N . SER A 1 87 ? 25.062 -24.209 -3.080 1.00 43.00 87 SER A N 1
ATOM 670 C CA . SER A 1 87 ? 24.942 -25.673 -3.008 1.00 43.00 87 SER A CA 1
ATOM 671 C C . SER A 1 87 ? 26.246 -26.382 -2.604 1.00 43.00 87 SER A C 1
ATOM 673 O O . SER A 1 87 ? 26.542 -27.456 -3.124 1.00 43.00 87 SER A O 1
ATOM 675 N N . LEU A 1 88 ? 27.035 -25.813 -1.682 1.00 45.62 88 LEU A N 1
ATOM 676 C CA . LEU A 1 88 ? 28.249 -26.455 -1.144 1.00 45.62 88 LEU A CA 1
ATOM 677 C C . LEU A 1 88 ? 28.095 -26.986 0.298 1.00 45.62 88 LEU A C 1
ATOM 679 O O . LEU A 1 88 ? 29.081 -27.137 1.010 1.00 45.62 88 LEU A O 1
ATOM 683 N N . LEU A 1 89 ? 26.867 -27.302 0.735 1.00 45.06 89 LEU A N 1
ATOM 684 C CA . LEU A 1 89 ? 26.617 -28.090 1.960 1.00 45.06 89 LEU A CA 1
ATOM 685 C C . LEU A 1 89 ? 26.279 -29.568 1.685 1.00 45.06 89 LEU A C 1
ATOM 687 O O . LEU A 1 89 ? 25.864 -30.295 2.584 1.00 45.06 89 LEU A O 1
ATOM 691 N N . GLY A 1 90 ? 26.484 -30.048 0.458 1.00 39.56 90 GLY A N 1
ATOM 692 C CA . GLY A 1 90 ? 26.316 -31.461 0.122 1.00 39.56 90 GLY A CA 1
ATOM 693 C C . GLY A 1 90 ? 27.584 -32.270 0.385 1.00 39.56 90 GLY A C 1
ATOM 694 O O . GLY A 1 90 ? 28.315 -32.562 -0.554 1.00 39.56 90 GLY A O 1
ATOM 695 N N . LEU A 1 91 ? 27.852 -32.638 1.641 1.00 41.50 91 LEU A N 1
ATOM 696 C CA . LEU A 1 91 ? 28.828 -33.686 1.974 1.00 41.50 91 LEU A CA 1
ATOM 697 C C . LEU A 1 91 ? 28.401 -35.016 1.321 1.00 41.50 91 LEU A C 1
ATOM 699 O O . LEU A 1 91 ? 27.316 -35.503 1.647 1.00 41.50 91 LEU A O 1
ATOM 703 N N . PRO A 1 92 ? 29.222 -35.675 0.483 1.00 35.84 92 PRO A N 1
ATOM 704 C CA . PRO A 1 92 ? 29.051 -37.093 0.240 1.00 35.84 92 PRO A CA 1
ATOM 705 C C . PRO A 1 92 ? 29.823 -37.847 1.328 1.00 35.84 92 PRO A C 1
ATOM 707 O O . PRO A 1 92 ? 31.048 -37.768 1.419 1.00 35.84 92 PRO A O 1
ATOM 710 N N . VAL A 1 93 ? 29.102 -38.586 2.171 1.00 43.81 93 VAL A N 1
ATOM 711 C CA . VAL A 1 93 ? 29.695 -39.615 3.030 1.00 43.81 93 VAL A CA 1
ATOM 712 C C . VAL A 1 93 ? 30.239 -40.726 2.123 1.00 43.81 93 VAL A C 1
ATOM 714 O O . VAL A 1 93 ? 29.510 -41.601 1.664 1.00 43.81 93 VAL A O 1
ATOM 717 N N . ALA A 1 94 ? 31.523 -40.645 1.774 1.00 39.22 94 ALA A N 1
ATOM 718 C CA . ALA A 1 94 ? 32.209 -41.689 1.026 1.00 39.22 94 ALA A CA 1
ATOM 719 C C . ALA A 1 94 ? 32.740 -42.741 2.008 1.00 39.22 94 ALA A C 1
ATOM 721 O O . ALA A 1 94 ? 33.512 -42.443 2.919 1.00 39.22 94 ALA A O 1
ATOM 722 N N . ALA A 1 95 ? 32.256 -43.966 1.820 1.00 40.78 95 ALA A N 1
ATOM 723 C CA . ALA A 1 95 ? 32.584 -45.164 2.571 1.00 40.78 95 ALA A CA 1
ATOM 724 C C . ALA A 1 95 ? 34.096 -45.451 2.607 1.00 40.78 95 ALA A C 1
ATOM 726 O O . ALA A 1 95 ? 34.796 -45.270 1.614 1.00 40.78 95 ALA A O 1
ATOM 727 N N . VAL A 1 96 ? 34.571 -45.958 3.747 1.00 46.12 96 VAL A N 1
ATOM 728 C CA . VAL A 1 96 ? 35.940 -46.454 3.950 1.00 46.12 96 VAL A CA 1
ATOM 729 C C . VAL A 1 96 ? 35.994 -47.943 3.601 1.00 46.12 96 VAL A C 1
ATOM 731 O O . VAL A 1 96 ? 35.263 -48.722 4.217 1.00 46.12 96 VAL A O 1
ATOM 734 N N . PRO A 1 97 ? 36.892 -48.370 2.697 1.00 36.16 97 PRO A N 1
ATOM 735 C CA . PRO A 1 97 ? 37.371 -49.743 2.697 1.00 36.16 97 PRO A CA 1
ATOM 736 C C . PRO A 1 97 ? 38.904 -49.827 2.747 1.00 36.16 97 PRO A C 1
ATOM 738 O O . PRO A 1 97 ? 39.599 -49.182 1.969 1.00 36.16 97 PRO A O 1
ATOM 741 N N . GLY A 1 98 ? 39.406 -50.741 3.580 1.00 34.28 98 GLY A N 1
ATOM 742 C CA . GLY A 1 98 ? 40.593 -51.527 3.225 1.00 34.28 98 GLY A CA 1
ATOM 743 C C . GLY A 1 98 ? 41.882 -51.209 3.975 1.00 34.28 98 GLY A C 1
ATOM 744 O O . GLY A 1 98 ? 42.487 -50.162 3.797 1.00 34.28 98 GLY A O 1
ATOM 745 N N . ALA A 1 99 ? 42.299 -52.181 4.781 1.00 40.59 99 ALA A N 1
ATOM 746 C CA . ALA A 1 99 ? 43.560 -52.279 5.501 1.00 40.59 99 ALA A CA 1
ATOM 747 C C . ALA A 1 99 ? 44.755 -52.696 4.6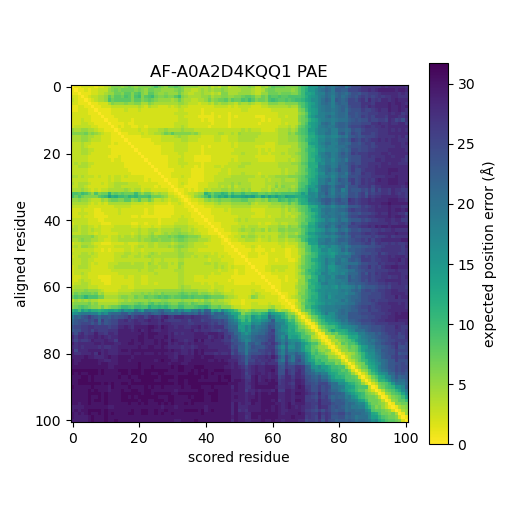08 1.00 40.59 99 ALA A C 1
ATOM 749 O O . ALA A 1 99 ? 44.542 -53.196 3.505 1.00 40.59 99 ALA A O 1
ATOM 750 N N . LEU A 1 100 ? 45.958 -52.642 5.214 1.00 37.62 100 LEU A N 1
ATOM 751 C CA . LEU A 1 100 ? 47.259 -53.237 4.818 1.00 37.62 100 LEU A CA 1
ATOM 752 C C . LEU A 1 100 ? 48.029 -52.393 3.775 1.00 37.62 100 LEU A C 1
ATOM 754 O O . LEU A 1 100 ? 47.460 -51.991 2.771 1.00 37.62 100 LEU A O 1
ATOM 758 N N . SER A 1 101 ? 49.312 -52.053 3.941 1.00 41.28 101 SER A N 1
ATOM 759 C CA . SER A 1 101 ? 50.434 -52.722 4.618 1.00 41.28 101 SER A CA 1
ATOM 760 C C . SER A 1 101 ? 51.409 -51.735 5.266 1.00 41.28 101 SER A C 1
ATOM 762 O O . SER A 1 101 ? 51.366 -50.536 4.920 1.00 41.28 101 SER A O 1
#

pLDDT: mean 79.27, std 22.67, range [34.28, 97.94]